Protein AF-A0A392NTA1-F1 (afdb_monomer_lite)

InterPro domains:
  IPR011989 Armadillo-like helical [G3DSA:1.25.10.10] (6-158)
  IPR016024 Armadillo-type fold [SSF48371] (11-147)
  IPR018247 EF-Hand 1, calcium-binding site [PS00018] (127-139)

Structure (mmCIF, N/CA/C/O backbone):
data_AF-A0A392NTA1-F1
#
_entry.id   AF-A0A392NTA1-F1
#
loop_
_atom_site.group_PDB
_atom_site.id
_atom_site.type_symbol
_atom_site.label_atom_id
_atom_site.label_alt_id
_atom_site.label_comp_id
_atom_site.label_asym_id
_atom_site.label_entity_id
_atom_site.label_seq_id
_atom_site.pdbx_PDB_ins_code
_atom_site.Cartn_x
_atom_site.Cartn_y
_atom_site.Cartn_z
_atom_site.occupancy
_atom_site.B_iso_or_equiv
_atom_site.auth_seq_id
_atom_site.auth_comp_id
_atom_site.auth_asym_id
_atom_site.auth_atom_id
_atom_site.pdbx_PDB_model_num
ATOM 1 N N . LEU A 1 1 ? -2.705 22.303 5.520 1.00 42.69 1 LEU A N 1
ATOM 2 C CA . LEU A 1 1 ? -2.825 21.185 4.560 1.00 42.69 1 LEU A CA 1
ATOM 3 C C . LEU A 1 1 ? -1.511 20.424 4.577 1.00 42.69 1 LEU A C 1
ATOM 5 O O . LEU A 1 1 ? -0.502 21.000 4.193 1.00 42.69 1 LEU A O 1
ATOM 9 N N . PHE A 1 2 ? -1.506 19.201 5.103 1.00 49.09 2 PHE A N 1
ATOM 10 C CA . PHE A 1 2 ? -0.318 18.347 5.112 1.00 49.09 2 PHE A CA 1
ATOM 11 C C . PHE A 1 2 ? 0.070 18.011 3.671 1.00 49.09 2 PHE A C 1
ATOM 13 O O . PHE A 1 2 ? -0.761 17.527 2.905 1.00 49.09 2 PHE A O 1
ATOM 20 N N . LYS A 1 3 ? 1.314 18.303 3.293 1.00 54.06 3 LYS A N 1
ATOM 21 C CA . LYS A 1 3 ? 1.890 17.852 2.030 1.00 54.06 3 LYS A CA 1
ATOM 22 C C . LYS A 1 3 ? 2.615 16.547 2.342 1.00 54.06 3 LYS A C 1
ATOM 24 O O . LYS A 1 3 ? 3.744 16.570 2.803 1.00 54.06 3 LYS A O 1
ATOM 29 N N . LEU A 1 4 ? 1.884 15.443 2.246 1.00 68.31 4 LEU A N 1
ATOM 30 C CA . LEU A 1 4 ? 2.478 14.111 2.271 1.00 68.31 4 LEU A CA 1
ATOM 31 C C . LEU A 1 4 ? 3.081 13.867 0.885 1.00 68.31 4 LEU A C 1
ATOM 33 O O . LEU A 1 4 ? 2.397 14.087 -0.118 1.00 68.31 4 LEU A O 1
ATOM 37 N N . ASP A 1 5 ? 4.336 13.437 0.836 1.00 80.19 5 ASP A N 1
ATOM 38 C CA . ASP A 1 5 ? 5.031 13.068 -0.388 1.00 80.19 5 ASP A CA 1
ATOM 39 C C . ASP A 1 5 ? 5.260 11.536 -0.404 1.00 80.19 5 ASP A C 1
ATOM 41 O O . ASP A 1 5 ? 4.750 10.781 0.432 1.00 80.19 5 ASP A O 1
ATOM 45 N N . LEU A 1 6 ? 5.974 11.032 -1.417 1.00 83.69 6 LEU A N 1
ATOM 46 C CA . LEU A 1 6 ? 6.177 9.590 -1.617 1.00 83.69 6 LEU A CA 1
ATOM 47 C C . LEU A 1 6 ? 6.838 8.910 -0.401 1.00 83.69 6 LEU A C 1
ATOM 49 O O . LEU A 1 6 ? 6.512 7.768 -0.087 1.00 83.69 6 LEU A O 1
ATOM 53 N N . ASN A 1 7 ? 7.742 9.604 0.294 1.00 86.75 7 ASN A N 1
ATOM 54 C CA . ASN A 1 7 ? 8.505 9.042 1.410 1.00 86.75 7 ASN A CA 1
ATOM 55 C C . ASN A 1 7 ? 7.626 8.771 2.635 1.00 86.75 7 ASN A C 1
ATOM 57 O O . ASN A 1 7 ? 7.706 7.698 3.231 1.00 86.75 7 ASN A O 1
ATOM 61 N N . GLU A 1 8 ? 6.751 9.708 2.995 1.00 89.12 8 GLU A N 1
ATOM 62 C CA . GLU A 1 8 ? 5.823 9.539 4.112 1.00 89.12 8 GLU A CA 1
ATOM 63 C C . GLU A 1 8 ? 4.834 8.408 3.828 1.00 89.12 8 GLU A C 1
ATOM 65 O O . GLU A 1 8 ? 4.458 7.649 4.721 1.00 89.12 8 GLU A O 1
ATOM 70 N N . LEU A 1 9 ? 4.454 8.244 2.563 1.00 90.12 9 LEU A N 1
ATOM 71 C CA . LEU A 1 9 ? 3.586 7.160 2.140 1.00 90.12 9 LEU A CA 1
ATOM 72 C C . LEU A 1 9 ? 4.267 5.782 2.219 1.00 90.12 9 LEU A C 1
ATOM 74 O O . LEU A 1 9 ? 3.633 4.797 2.610 1.00 90.12 9 LEU A O 1
ATOM 78 N N . LEU A 1 10 ? 5.565 5.704 1.917 1.00 91.56 10 LEU A N 1
ATOM 79 C CA . LEU A 1 10 ? 6.361 4.495 2.148 1.00 91.56 10 LEU A CA 1
ATOM 80 C C . LEU A 1 10 ? 6.486 4.187 3.644 1.00 91.56 10 LEU A C 1
ATOM 82 O O . LEU A 1 10 ? 6.371 3.029 4.036 1.00 91.56 10 LEU A O 1
ATOM 86 N N . PHE A 1 11 ? 6.634 5.204 4.494 1.00 93.69 11 PHE A N 1
ATOM 87 C CA . PHE A 1 11 ? 6.631 5.015 5.945 1.00 93.69 11 PHE A CA 1
ATOM 88 C C . PHE A 1 11 ? 5.293 4.457 6.452 1.00 93.69 11 PHE A C 1
ATOM 90 O O . PHE A 1 11 ? 5.267 3.512 7.240 1.00 93.69 11 PHE A O 1
ATOM 97 N N . ILE A 1 12 ? 4.169 4.973 5.945 1.00 93.19 12 ILE A N 1
ATOM 98 C CA . ILE A 1 12 ? 2.839 4.424 6.244 1.00 93.19 12 ILE A CA 1
ATOM 99 C C . ILE A 1 12 ? 2.726 2.979 5.743 1.00 93.19 12 ILE A C 1
ATOM 101 O O . ILE A 1 12 ? 2.182 2.133 6.448 1.00 93.19 12 ILE A O 1
ATOM 105 N N . SER A 1 13 ? 3.278 2.674 4.567 1.00 94.25 13 SER A N 1
ATOM 106 C CA . SER A 1 13 ? 3.306 1.310 4.024 1.00 94.25 13 SER A CA 1
ATOM 107 C C . SER A 1 13 ? 4.078 0.351 4.934 1.00 94.25 13 SER A C 1
ATOM 109 O O . SER A 1 13 ? 3.605 -0.754 5.186 1.00 94.25 13 SER A O 1
ATOM 111 N N . TYR A 1 14 ? 5.212 0.779 5.498 1.00 95.00 14 TYR A N 1
ATOM 112 C CA . TYR A 1 14 ? 5.929 0.007 6.515 1.00 95.00 14 TYR A CA 1
ATOM 113 C C . TYR A 1 14 ? 5.110 -0.192 7.783 1.00 95.00 14 TYR A C 1
ATOM 115 O O . TYR A 1 14 ? 5.015 -1.311 8.279 1.00 95.00 14 TYR A O 1
ATOM 123 N N . ALA A 1 15 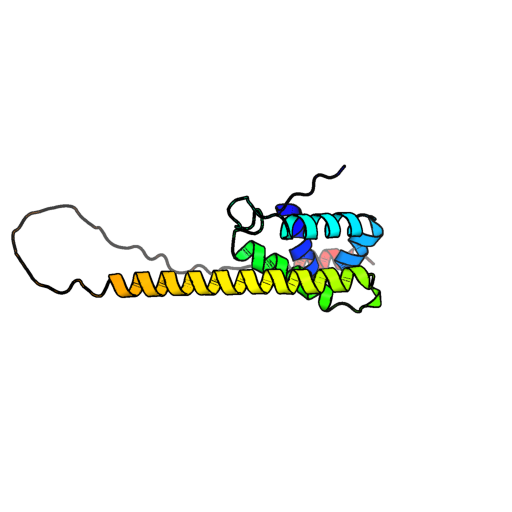? 4.495 0.868 8.305 1.00 95.69 15 ALA A N 1
ATOM 124 C CA . ALA A 1 15 ? 3.661 0.764 9.496 1.00 95.69 15 ALA A CA 1
ATOM 125 C C . ALA A 1 15 ? 2.507 -0.235 9.281 1.00 95.69 15 ALA A C 1
ATOM 127 O O . ALA A 1 15 ? 2.265 -1.091 10.130 1.00 95.69 15 ALA A O 1
ATOM 128 N N . LEU A 1 16 ? 1.869 -0.190 8.105 1.00 94.81 16 LEU A N 1
ATOM 129 C CA . LEU A 1 16 ? 0.855 -1.158 7.692 1.00 94.81 16 LEU A CA 1
ATOM 130 C C . LEU A 1 16 ? 1.415 -2.576 7.564 1.00 94.81 16 LEU A C 1
ATOM 132 O O . LEU A 1 16 ? 0.750 -3.527 7.966 1.00 94.81 16 LEU A O 1
ATOM 136 N N . TYR A 1 17 ? 2.628 -2.724 7.032 1.00 95.38 17 TYR A N 1
ATOM 137 C CA . TYR A 1 17 ? 3.280 -4.023 6.927 1.00 95.38 17 TYR A CA 1
ATOM 138 C C . TYR A 1 17 ? 3.492 -4.668 8.303 1.00 95.38 17 TYR A C 1
ATOM 140 O O . TYR A 1 17 ? 3.168 -5.841 8.474 1.00 95.38 17 TYR A O 1
ATOM 148 N N . TYR A 1 18 ? 3.953 -3.898 9.293 1.00 95.06 18 TYR A N 1
ATOM 149 C CA . TYR A 1 18 ? 4.168 -4.397 10.653 1.00 95.06 18 TYR A CA 1
ATOM 150 C C . TYR A 1 18 ? 2.865 -4.634 11.422 1.00 95.06 18 TYR A C 1
ATOM 152 O O . TYR A 1 18 ? 2.731 -5.647 12.107 1.00 95.06 18 TYR A O 1
ATOM 160 N N . ASN A 1 19 ? 1.908 -3.704 11.355 1.00 94.75 19 ASN A N 1
ATOM 161 C CA . ASN A 1 19 ? 0.622 -3.851 12.033 1.00 94.75 19 ASN A CA 1
ATOM 162 C C . ASN A 1 19 ? -0.484 -3.026 11.362 1.00 94.75 19 ASN A C 1
ATOM 164 O O . ASN A 1 19 ? -0.848 -1.935 11.812 1.00 94.75 19 ASN A O 1
ATOM 168 N N . ALA A 1 20 ? -1.076 -3.590 10.310 1.00 94.06 20 ALA A N 1
ATOM 169 C CA . ALA A 1 20 ? -2.125 -2.931 9.541 1.00 94.06 20 ALA A CA 1
ATOM 170 C C . ALA A 1 20 ? -3.326 -2.496 10.391 1.00 94.06 20 ALA A C 1
ATOM 172 O O . ALA A 1 20 ? -3.835 -1.393 10.195 1.00 94.06 20 ALA A O 1
ATOM 173 N N . ALA A 1 21 ? -3.761 -3.314 11.355 1.00 92.69 21 ALA A N 1
ATOM 174 C CA . ALA A 1 21 ? -4.933 -3.017 12.176 1.00 92.69 21 ALA A CA 1
ATOM 175 C C . ALA A 1 21 ? -4.708 -1.788 13.071 1.00 92.69 21 ALA A C 1
ATOM 177 O O . ALA A 1 21 ? -5.538 -0.875 13.100 1.00 92.69 21 ALA A O 1
ATOM 178 N N . LEU A 1 22 ? -3.571 -1.740 13.776 1.00 93.81 22 LEU A N 1
ATOM 179 C CA . LEU A 1 22 ? -3.224 -0.613 14.639 1.00 93.81 22 LEU A CA 1
ATOM 180 C C . LEU A 1 22 ? -3.020 0.662 13.820 1.00 93.81 22 LEU A C 1
ATOM 182 O O . LEU A 1 22 ? -3.589 1.703 14.152 1.00 93.81 22 LEU A O 1
ATOM 186 N N . THR A 1 23 ? -2.245 0.582 12.737 1.00 95.00 23 THR A N 1
ATOM 187 C CA . THR A 1 23 ? -1.973 1.734 11.874 1.00 95.00 23 THR A CA 1
ATOM 188 C C . THR A 1 23 ? -3.263 2.283 11.281 1.00 95.00 23 THR A C 1
ATOM 190 O O . THR A 1 23 ? -3.526 3.476 11.417 1.00 95.00 23 THR A O 1
ATOM 193 N N . LEU A 1 24 ? -4.115 1.431 10.706 1.00 92.56 24 LEU A N 1
ATOM 194 C CA . LEU A 1 24 ? -5.399 1.856 10.153 1.00 92.56 24 LEU A CA 1
ATOM 195 C C . LEU A 1 24 ? -6.294 2.498 11.223 1.00 92.56 24 LEU A C 1
ATOM 197 O O . LEU A 1 24 ? -6.873 3.553 10.969 1.00 92.56 24 LEU A O 1
ATOM 201 N N . SER A 1 25 ? -6.348 1.930 12.434 1.00 92.75 25 SER A N 1
ATOM 202 C CA . SER A 1 25 ? -7.109 2.511 13.547 1.00 92.75 25 SER A CA 1
ATOM 203 C C . SER A 1 25 ? -6.616 3.913 13.918 1.00 92.75 25 SER A C 1
ATOM 205 O O . SER A 1 25 ? -7.424 4.814 14.148 1.00 92.75 25 SER A O 1
ATOM 207 N N . ILE A 1 26 ? -5.298 4.129 13.947 1.00 93.81 26 ILE A N 1
ATOM 208 C CA . ILE A 1 26 ? -4.709 5.446 14.222 1.00 93.81 26 ILE A CA 1
ATOM 209 C C . ILE A 1 26 ? -5.062 6.431 13.101 1.00 93.81 26 ILE A C 1
ATOM 211 O O . ILE A 1 26 ? -5.526 7.533 13.389 1.00 93.81 26 ILE A O 1
ATOM 215 N N . LEU A 1 27 ? -4.918 6.035 11.833 1.00 92.00 27 LEU A N 1
ATOM 216 C CA . LEU A 1 27 ? -5.258 6.887 10.687 1.00 92.00 27 LEU A CA 1
ATOM 217 C C . LEU A 1 27 ? -6.743 7.285 10.674 1.00 92.00 27 LEU A C 1
ATOM 219 O O . LEU A 1 27 ? -7.075 8.427 10.348 1.00 92.00 27 LEU A O 1
ATOM 223 N N . GLN A 1 28 ? -7.633 6.363 11.052 1.00 91.00 28 GLN A N 1
ATOM 224 C CA . GLN A 1 28 ? -9.070 6.615 11.186 1.00 91.00 28 GLN A CA 1
ATOM 225 C C . GLN A 1 28 ? -9.374 7.574 12.343 1.00 91.00 28 GLN A C 1
ATOM 227 O O . GLN A 1 28 ? -10.124 8.528 12.153 1.00 91.00 28 GLN A O 1
ATOM 232 N N . LYS A 1 29 ? -8.757 7.380 13.519 1.00 93.38 29 LYS A N 1
ATOM 233 C CA . LYS A 1 29 ? -8.914 8.280 14.680 1.00 93.38 29 LYS A CA 1
ATOM 234 C C . LYS A 1 29 ? -8.431 9.700 14.396 1.00 93.38 29 LYS A C 1
ATOM 236 O O . LYS A 1 29 ? -9.016 10.653 14.897 1.00 93.38 29 LYS A O 1
ATOM 241 N N . LEU A 1 30 ? -7.377 9.834 13.596 1.00 92.81 30 LEU A N 1
ATOM 242 C CA . LEU A 1 30 ? -6.850 11.124 13.153 1.00 92.81 30 LEU A CA 1
ATOM 243 C C . LEU A 1 30 ? -7.681 11.759 12.026 1.00 92.81 30 LEU A C 1
ATOM 245 O O . LEU A 1 30 ? -7.453 12.917 11.693 1.00 92.81 30 LEU A O 1
ATOM 249 N N . GLY A 1 31 ? -8.627 11.022 11.433 1.00 90.31 31 GLY A N 1
ATOM 250 C CA . GLY A 1 31 ? -9.475 11.516 10.349 1.00 90.31 31 GLY A CA 1
ATOM 251 C C . GLY A 1 31 ? -8.732 11.774 9.036 1.00 90.31 31 GLY A C 1
ATOM 252 O O . GLY A 1 31 ? -9.228 12.542 8.226 1.00 90.31 31 GLY A O 1
ATOM 253 N N . VAL A 1 32 ? -7.558 11.161 8.832 1.00 91.00 32 VAL A N 1
ATOM 254 C CA . VAL A 1 32 ? -6.699 11.365 7.642 1.00 91.00 32 VAL A CA 1
ATOM 255 C C . VAL A 1 32 ? -6.613 10.135 6.733 1.00 91.00 32 VAL A C 1
ATOM 257 O O . VAL A 1 32 ? -5.922 10.152 5.714 1.00 91.00 32 VAL A O 1
ATOM 260 N N . ALA A 1 33 ? -7.271 9.033 7.105 1.00 89.50 33 ALA A N 1
ATOM 261 C CA . ALA A 1 33 ? -7.198 7.776 6.362 1.00 89.50 33 ALA A CA 1
ATOM 262 C C . ALA A 1 33 ? -7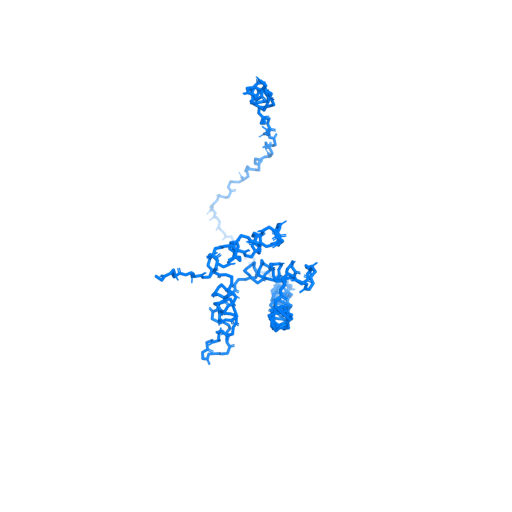.652 7.936 4.900 1.00 89.50 33 ALA A C 1
ATOM 264 O O . ALA A 1 33 ? -6.993 7.432 3.992 1.00 89.50 33 ALA A O 1
ATOM 265 N N . SER A 1 34 ? -8.753 8.656 4.665 1.00 88.19 34 SER A N 1
ATOM 266 C CA . SER A 1 34 ? -9.301 8.853 3.318 1.00 88.19 34 SER A CA 1
ATOM 267 C C . SER A 1 34 ? -8.332 9.630 2.430 1.00 88.19 34 SER A C 1
ATOM 269 O O . SER A 1 34 ? -8.081 9.237 1.294 1.00 88.19 34 SER A O 1
ATOM 271 N N . GLU A 1 35 ? -7.753 10.704 2.954 1.00 89.69 35 GLU A N 1
ATOM 272 C CA . GLU A 1 35 ? -6.808 11.582 2.273 1.00 89.69 35 GLU A CA 1
ATOM 273 C C . GLU A 1 35 ? -5.531 10.827 1.912 1.00 89.69 35 GLU A C 1
ATOM 275 O O . GLU A 1 35 ? -5.048 10.941 0.786 1.00 89.69 35 GLU A O 1
ATOM 280 N N . ILE A 1 36 ? -5.024 10.009 2.839 1.00 89.88 36 ILE A N 1
ATOM 281 C CA . ILE A 1 36 ? -3.856 9.156 2.610 1.00 89.88 36 ILE A CA 1
ATOM 282 C C . ILE A 1 36 ? -4.141 8.157 1.496 1.00 89.88 36 ILE A C 1
ATOM 284 O O . ILE A 1 36 ? -3.342 8.055 0.571 1.00 89.88 36 ILE A O 1
ATOM 288 N N . PHE A 1 37 ? -5.274 7.452 1.530 1.00 89.44 37 PHE A N 1
ATOM 289 C CA . PHE A 1 37 ? -5.610 6.496 0.474 1.00 89.44 37 PHE A CA 1
ATOM 290 C C . PHE A 1 37 ? -5.823 7.176 -0.879 1.00 89.44 37 PHE A C 1
ATOM 292 O O . PHE A 1 37 ? -5.328 6.689 -1.893 1.00 89.44 37 PHE A O 1
ATOM 299 N N . HIS A 1 38 ? -6.496 8.327 -0.915 1.00 89.44 38 HIS A N 1
ATOM 300 C CA . HIS A 1 38 ? -6.650 9.102 -2.146 1.00 89.44 38 HIS A CA 1
ATOM 301 C C . HIS A 1 38 ? -5.299 9.525 -2.721 1.00 89.44 38 HIS A C 1
ATOM 303 O O . HIS A 1 38 ? -5.064 9.336 -3.914 1.00 89.44 38 HIS A O 1
ATOM 309 N N . LEU A 1 39 ? -4.398 10.045 -1.884 1.00 89.31 39 LEU A N 1
ATOM 310 C CA . LEU A 1 39 ? -3.045 10.393 -2.301 1.00 89.31 39 LEU A CA 1
ATOM 311 C C . LEU A 1 39 ? -2.273 9.159 -2.777 1.00 89.31 39 LEU A C 1
ATOM 313 O O . LEU A 1 39 ? -1.616 9.219 -3.812 1.00 89.31 39 LEU A O 1
ATOM 317 N N . TRP A 1 40 ? -2.386 8.035 -2.069 1.00 90.06 40 TRP A N 1
ATOM 318 C CA . TRP A 1 40 ? -1.746 6.776 -2.441 1.00 90.06 40 TRP A CA 1
ATOM 319 C C . TRP A 1 40 ? -2.135 6.356 -3.853 1.00 90.06 40 TRP A C 1
ATOM 321 O O . TRP A 1 40 ? -1.274 6.164 -4.715 1.00 90.06 40 TRP A O 1
ATOM 331 N N . PHE A 1 41 ? -3.437 6.274 -4.119 1.00 88.94 41 PHE A N 1
ATOM 332 C CA . PHE A 1 41 ? -3.939 5.879 -5.429 1.00 88.94 41 PHE A CA 1
ATOM 333 C C . PHE A 1 41 ? -3.581 6.900 -6.505 1.00 88.94 41 PHE A C 1
ATOM 335 O O . PHE A 1 41 ? -3.208 6.514 -7.610 1.00 88.94 41 PHE A O 1
ATOM 342 N N . PHE A 1 42 ? -3.615 8.192 -6.175 1.00 88.88 42 PHE A N 1
ATOM 343 C CA . PHE A 1 42 ? -3.180 9.243 -7.084 1.00 88.88 42 PHE A CA 1
ATOM 344 C C . PHE A 1 42 ? -1.708 9.073 -7.481 1.00 88.88 42 PHE A C 1
ATOM 346 O O . PHE A 1 42 ? -1.392 9.091 -8.669 1.00 88.88 42 PHE A O 1
ATOM 353 N N . LEU A 1 43 ? -0.807 8.836 -6.523 1.00 87.44 43 LEU A N 1
ATOM 354 C CA . LEU A 1 43 ? 0.619 8.635 -6.796 1.00 87.44 43 LEU A CA 1
ATOM 355 C C . LEU A 1 43 ? 0.891 7.355 -7.595 1.00 87.44 43 LEU A C 1
ATOM 357 O O . LEU A 1 43 ? 1.781 7.367 -8.447 1.00 87.44 43 LEU A O 1
ATOM 361 N N . LEU A 1 44 ? 0.126 6.283 -7.358 1.00 86.00 44 LEU A N 1
ATOM 362 C CA . LEU A 1 44 ? 0.217 5.025 -8.111 1.00 86.00 44 LEU A CA 1
ATOM 363 C C . LEU A 1 44 ? -0.231 5.174 -9.572 1.00 86.00 44 LEU A C 1
ATOM 365 O O . LEU A 1 44 ? 0.349 4.546 -10.455 1.00 86.00 44 LEU A O 1
ATOM 369 N N . GLN A 1 45 ? -1.243 6.006 -9.831 1.00 85.81 45 GLN A N 1
ATOM 370 C CA . GLN A 1 45 ? -1.772 6.253 -11.177 1.00 85.81 45 GLN A CA 1
ATOM 371 C C . GLN A 1 45 ? -0.969 7.286 -11.972 1.00 85.81 45 GLN A C 1
ATOM 373 O O . GLN A 1 45 ? -1.131 7.386 -13.189 1.00 85.81 45 GLN A O 1
ATOM 378 N N . GLN A 1 46 ? -0.104 8.065 -11.320 1.00 85.81 46 GLN A N 1
ATOM 379 C CA . GLN A 1 46 ? 0.720 9.042 -12.019 1.00 85.81 46 GLN A CA 1
ATOM 380 C C . GLN A 1 46 ? 1.732 8.361 -12.944 1.00 85.81 46 GLN A C 1
ATOM 382 O O . GLN A 1 46 ? 2.725 7.762 -12.518 1.00 85.81 46 GLN A O 1
ATOM 387 N N . VAL A 1 47 ? 1.514 8.553 -14.239 1.00 82.75 47 VAL A N 1
ATOM 388 C CA . VAL A 1 47 ? 2.424 8.167 -15.314 1.00 82.75 47 VAL A CA 1
ATOM 389 C C . VAL A 1 47 ? 2.973 9.413 -16.000 1.00 82.75 47 VAL A C 1
ATOM 391 O O . VAL A 1 47 ? 2.297 10.433 -16.139 1.00 82.75 47 VAL A O 1
ATOM 394 N N . LYS A 1 48 ? 4.237 9.351 -16.414 1.00 81.50 48 LYS A N 1
ATOM 395 C CA . LYS A 1 48 ? 4.865 10.387 -17.234 1.00 81.50 48 LYS A CA 1
ATOM 396 C C . LYS A 1 48 ? 4.329 10.312 -18.662 1.00 81.50 48 LYS A C 1
ATOM 398 O O . LYS A 1 48 ? 3.804 9.290 -19.093 1.00 81.50 48 LYS A O 1
ATOM 403 N N . LYS A 1 49 ? 4.574 11.366 -19.446 1.00 80.06 49 LYS A N 1
ATOM 404 C CA . LYS A 1 49 ? 4.284 11.385 -20.894 1.00 80.06 49 LYS A CA 1
ATOM 405 C C . LYS A 1 49 ? 4.963 10.243 -21.666 1.00 80.06 49 LYS A C 1
ATOM 407 O O . LYS A 1 49 ? 4.475 9.863 -22.718 1.00 80.06 49 LYS A O 1
ATOM 412 N N . SER A 1 50 ? 6.060 9.694 -21.136 1.00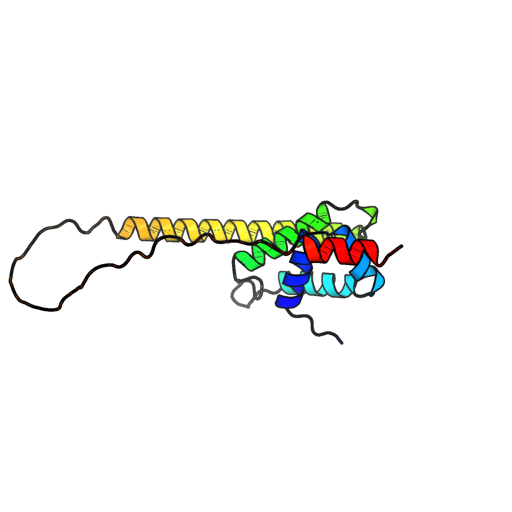 76.00 50 SER A N 1
ATOM 413 C CA . SER A 1 50 ? 6.763 8.530 -21.686 1.00 76.00 50 SER A CA 1
ATOM 414 C C . SER A 1 50 ? 6.075 7.188 -21.399 1.00 76.00 50 SER A C 1
ATOM 416 O O . SER A 1 50 ? 6.624 6.151 -21.741 1.00 76.00 50 SER A O 1
ATOM 418 N N . GLY A 1 51 ? 4.934 7.175 -20.702 1.00 72.88 51 GLY A N 1
ATOM 419 C CA . GLY A 1 51 ? 4.258 5.953 -20.252 1.00 72.88 51 GLY A CA 1
ATOM 420 C C . GLY A 1 51 ? 4.871 5.321 -18.997 1.00 72.88 51 GLY A C 1
ATOM 421 O O . GLY A 1 51 ? 4.220 4.516 -18.336 1.00 72.88 51 GLY A O 1
ATOM 422 N N . LEU A 1 52 ? 6.085 5.724 -18.605 1.00 73.25 52 LEU A N 1
ATOM 423 C CA . LEU A 1 52 ? 6.739 5.228 -17.395 1.00 73.25 52 LEU A CA 1
ATOM 424 C C . LEU A 1 52 ? 6.108 5.835 -16.134 1.00 73.25 52 LEU A C 1
ATOM 426 O O . LEU A 1 52 ? 5.757 7.018 -16.113 1.00 73.25 52 LEU A O 1
ATOM 430 N N . ARG A 1 53 ? 6.016 5.056 -15.053 1.00 78.75 53 ARG A N 1
ATOM 431 C CA . ARG A 1 53 ? 5.496 5.540 -13.764 1.00 78.75 53 ARG A CA 1
ATOM 432 C C . ARG A 1 53 ? 6.300 6.741 -13.255 1.00 78.75 53 ARG A C 1
ATOM 434 O O . ARG A 1 53 ? 7.531 6.779 -13.331 1.00 78.75 53 ARG A O 1
ATOM 441 N N . ALA A 1 54 ? 5.593 7.757 -12.761 1.00 81.31 54 ALA A N 1
ATOM 442 C CA . ALA A 1 54 ? 6.219 8.958 -12.215 1.00 81.31 54 ALA A CA 1
ATOM 443 C C . ALA A 1 54 ? 6.820 8.700 -10.825 1.00 81.31 54 ALA A C 1
ATOM 445 O O . ALA A 1 54 ? 7.905 9.209 -10.531 1.00 81.31 54 ALA A O 1
ATOM 446 N N . ASN A 1 55 ? 6.140 7.865 -10.034 1.00 82.69 55 ASN A N 1
ATOM 447 C CA . ASN A 1 55 ? 6.490 7.456 -8.674 1.00 82.69 55 ASN A CA 1
ATOM 448 C C . ASN A 1 55 ? 6.795 5.949 -8.618 1.00 82.69 55 ASN A C 1
ATOM 450 O O . ASN A 1 55 ? 6.495 5.230 -9.573 1.00 82.69 55 ASN A O 1
ATOM 454 N N . PHE A 1 56 ? 7.358 5.473 -7.501 1.00 83.56 56 PHE A N 1
ATOM 455 C CA . PHE A 1 56 ? 7.740 4.065 -7.292 1.00 83.56 56 PHE A CA 1
ATOM 456 C C . PHE A 1 56 ? 8.692 3.557 -8.383 1.00 83.56 56 PHE A C 1
ATOM 458 O O . PHE A 1 56 ? 8.385 2.617 -9.117 1.00 83.56 56 PHE A O 1
ATOM 465 N N . LYS A 1 57 ? 9.829 4.239 -8.550 1.00 82.56 57 LYS A N 1
ATOM 466 C CA . LYS A 1 57 ? 10.805 3.909 -9.604 1.00 82.56 57 LYS A CA 1
ATOM 467 C C . LYS A 1 57 ? 11.719 2.775 -9.169 1.00 82.56 57 LYS A C 1
ATOM 469 O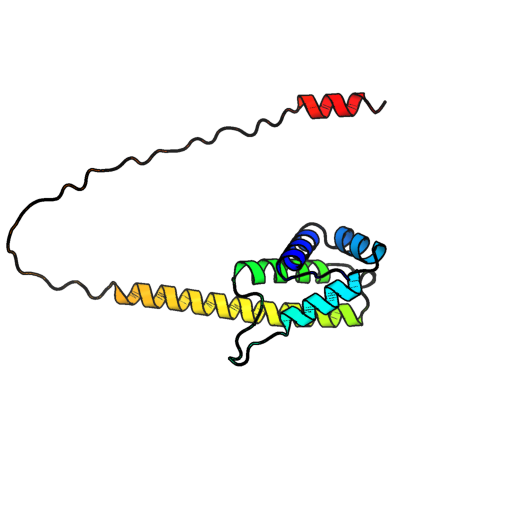 O . LYS A 1 57 ? 12.075 1.929 -9.983 1.00 82.56 57 LYS A O 1
ATOM 474 N N . ARG A 1 58 ? 12.102 2.775 -7.892 1.00 85.50 58 ARG A N 1
ATOM 475 C CA . ARG A 1 58 ? 13.005 1.768 -7.339 1.00 85.50 58 ARG A CA 1
ATOM 476 C C . ARG A 1 58 ? 12.224 0.502 -7.023 1.00 85.50 58 ARG A C 1
ATOM 478 O O . ARG A 1 58 ? 11.080 0.567 -6.572 1.00 85.50 58 ARG A O 1
ATOM 485 N N . GLU A 1 59 ? 12.873 -0.640 -7.199 1.00 86.19 59 GLU A N 1
ATOM 486 C CA . GLU A 1 59 ? 12.291 -1.944 -6.887 1.00 86.19 59 GLU A CA 1
ATOM 487 C C . GLU A 1 59 ? 11.813 -2.014 -5.427 1.00 86.19 59 GLU A C 1
ATOM 489 O O . GLU A 1 59 ? 10.682 -2.406 -5.142 1.00 86.19 59 GLU A O 1
ATOM 494 N N . HIS A 1 60 ? 12.647 -1.542 -4.501 1.00 87.94 60 HIS A N 1
ATOM 495 C CA . HIS A 1 60 ? 12.341 -1.518 -3.075 1.00 87.94 60 HIS A CA 1
ATOM 496 C C . HIS A 1 60 ? 11.075 -0.704 -2.739 1.00 87.94 60 HIS A C 1
ATOM 498 O O . HIS A 1 60 ? 10.249 -1.148 -1.946 1.00 87.94 60 HIS A O 1
ATOM 504 N N . GLU A 1 61 ? 10.864 0.451 -3.380 1.00 89.38 61 GLU A N 1
ATOM 505 C CA . GLU A 1 61 ? 9.657 1.269 -3.173 1.00 89.38 61 GLU A CA 1
ATOM 506 C C . GLU A 1 61 ? 8.393 0.500 -3.581 1.00 89.38 61 GLU A C 1
ATOM 508 O O . GLU A 1 61 ? 7.375 0.556 -2.889 1.00 89.38 61 GLU A O 1
ATOM 513 N N . LYS A 1 62 ? 8.468 -0.260 -4.684 1.00 88.88 62 LYS A N 1
ATOM 514 C CA . LYS A 1 62 ? 7.371 -1.123 -5.138 1.00 88.88 62 LYS A CA 1
ATOM 515 C C . LYS A 1 62 ? 7.130 -2.266 -4.155 1.00 88.88 62 LYS A C 1
ATOM 517 O O . LYS A 1 62 ? 5.981 -2.490 -3.790 1.00 88.88 62 LYS A O 1
ATOM 522 N N . LYS A 1 63 ? 8.189 -2.936 -3.679 1.00 91.44 63 LYS A N 1
ATOM 523 C CA . LYS A 1 63 ? 8.103 -4.013 -2.674 1.00 91.44 63 LYS A CA 1
ATOM 524 C C . LYS A 1 63 ? 7.388 -3.544 -1.408 1.00 91.44 63 LYS A C 1
ATOM 526 O O . LYS A 1 63 ? 6.392 -4.140 -1.009 1.00 91.44 63 LYS A O 1
ATOM 531 N N . VAL A 1 64 ? 7.856 -2.449 -0.812 1.00 93.06 64 VAL A N 1
ATOM 532 C CA . VAL A 1 64 ? 7.298 -1.897 0.434 1.00 93.06 64 VAL A CA 1
ATOM 533 C C . VAL A 1 64 ? 5.834 -1.505 0.256 1.00 93.06 64 VAL A C 1
ATOM 535 O O . VAL A 1 64 ? 4.992 -1.820 1.095 1.00 93.06 64 VAL A O 1
ATOM 538 N N . CYS A 1 65 ? 5.508 -0.864 -0.865 1.00 92.38 65 CYS A N 1
ATOM 539 C CA . CYS A 1 65 ? 4.142 -0.468 -1.168 1.00 92.38 65 CYS A CA 1
ATOM 540 C C . CYS A 1 65 ? 3.219 -1.682 -1.403 1.00 92.38 65 CYS A C 1
ATOM 542 O O . CYS A 1 65 ? 2.090 -1.681 -0.914 1.00 92.38 65 CYS A O 1
ATOM 544 N N . CYS A 1 66 ? 3.685 -2.731 -2.095 1.00 92.56 66 CYS A N 1
ATOM 545 C CA . CYS A 1 66 ? 2.951 -3.994 -2.229 1.00 92.56 66 CYS A CA 1
ATOM 546 C C . CYS A 1 66 ? 2.656 -4.602 -0.859 1.00 92.56 66 CYS A C 1
ATOM 548 O O . CYS A 1 66 ? 1.511 -4.942 -0.583 1.00 92.56 66 CYS A O 1
ATOM 550 N N . LEU A 1 67 ? 3.668 -4.706 0.003 1.00 93.69 67 LEU A N 1
ATOM 551 C CA . LEU A 1 67 ? 3.523 -5.271 1.343 1.00 93.69 67 LEU A CA 1
ATOM 552 C C . LEU A 1 67 ? 2.495 -4.499 2.176 1.00 93.69 67 LEU A C 1
ATOM 554 O O . LEU A 1 67 ? 1.602 -5.112 2.751 1.00 93.69 67 LEU A O 1
ATOM 558 N N . GLY A 1 68 ? 2.557 -3.164 2.173 1.00 93.94 68 GLY A N 1
ATOM 559 C CA . GLY A 1 68 ? 1.588 -2.334 2.890 1.00 93.94 68 GLY A CA 1
ATOM 560 C C . GLY A 1 68 ? 0.145 -2.538 2.410 1.00 93.94 68 GLY A C 1
ATOM 561 O O . GLY A 1 68 ? -0.765 -2.659 3.231 1.00 93.94 68 GLY A O 1
ATOM 562 N N . LEU A 1 69 ? -0.075 -2.620 1.092 1.00 92.56 69 LEU A N 1
ATOM 563 C CA . LEU A 1 69 ? -1.408 -2.865 0.527 1.00 92.56 69 LEU A CA 1
ATOM 564 C C . LEU A 1 69 ? -1.895 -4.303 0.771 1.00 92.56 69 LEU A C 1
ATOM 566 O O . LEU A 1 69 ? -3.064 -4.502 1.093 1.00 92.56 69 LEU A O 1
ATOM 570 N N . ILE A 1 70 ? -1.016 -5.305 0.675 1.00 93.81 70 ILE A N 1
ATOM 571 C CA . ILE A 1 70 ? -1.349 -6.708 0.971 1.00 93.81 70 ILE A CA 1
ATOM 572 C C . ILE A 1 70 ? -1.738 -6.865 2.442 1.00 93.81 70 ILE A C 1
ATOM 574 O O . ILE A 1 70 ? -2.730 -7.528 2.742 1.00 93.81 70 ILE A O 1
ATOM 578 N N . SER A 1 71 ? -1.025 -6.210 3.361 1.00 94.12 71 SER A N 1
ATOM 579 C CA . SER A 1 71 ? -1.374 -6.239 4.783 1.00 94.12 71 SER A CA 1
ATOM 580 C C . SER A 1 71 ? -2.756 -5.640 5.061 1.00 94.12 71 SER A C 1
ATOM 582 O O . SER A 1 71 ? -3.442 -6.103 5.967 1.00 94.12 71 SER A O 1
ATOM 584 N N . LEU A 1 72 ? -3.212 -4.667 4.260 1.00 90.94 72 LEU A N 1
ATOM 585 C CA . LEU A 1 72 ? -4.592 -4.169 4.325 1.00 90.94 72 LEU A CA 1
ATOM 586 C C . LEU A 1 72 ? -5.616 -5.188 3.811 1.00 90.94 72 LEU A C 1
ATOM 588 O O . LEU A 1 72 ? -6.708 -5.267 4.364 1.00 90.94 72 LEU A O 1
ATOM 592 N N . LEU A 1 73 ? -5.282 -5.971 2.780 1.00 89.31 73 LEU A N 1
ATOM 593 C CA . LEU A 1 73 ? -6.158 -7.031 2.258 1.00 89.31 73 LEU A CA 1
ATOM 594 C C . LEU A 1 73 ? -6.314 -8.207 3.230 1.00 89.31 73 LEU A C 1
ATOM 596 O O . LEU A 1 73 ? -7.323 -8.904 3.182 1.00 89.31 73 LEU A O 1
ATOM 600 N N . ALA A 1 74 ? -5.330 -8.424 4.104 1.00 88.69 74 ALA A N 1
ATOM 601 C CA . ALA A 1 74 ? -5.384 -9.444 5.148 1.00 88.69 74 ALA A CA 1
ATOM 602 C C . ALA A 1 74 ? -6.278 -9.050 6.341 1.00 88.69 74 ALA A C 1
ATOM 604 O O . ALA A 1 74 ? -6.561 -9.889 7.199 1.00 88.69 74 ALA A O 1
ATOM 605 N N . LEU A 1 75 ? -6.716 -7.788 6.421 1.00 88.31 75 LEU A N 1
ATOM 606 C CA . LEU A 1 75 ? -7.621 -7.334 7.472 1.00 88.31 75 LEU A CA 1
ATOM 607 C C . LEU A 1 75 ? -9.063 -7.803 7.222 1.00 88.31 75 LEU A C 1
ATOM 609 O O . LEU A 1 75 ? -9.486 -7.938 6.072 1.00 88.31 75 LEU A O 1
ATOM 613 N N . PRO A 1 76 ? -9.861 -8.001 8.289 1.00 83.50 76 PRO A N 1
ATOM 614 C CA . PRO A 1 76 ? -11.287 -8.257 8.144 1.00 83.50 76 PRO A CA 1
ATOM 615 C C . PRO A 1 76 ? -11.972 -7.099 7.409 1.00 83.50 76 PRO A C 1
ATOM 617 O O . PRO A 1 76 ? -11.701 -5.924 7.674 1.00 83.50 76 PRO A O 1
ATOM 620 N N . ALA A 1 77 ? -12.890 -7.447 6.503 1.00 76.50 77 ALA A N 1
ATOM 621 C CA . ALA A 1 77 ? -13.564 -6.497 5.618 1.00 76.50 77 ALA A CA 1
ATOM 622 C C . ALA A 1 77 ? -14.339 -5.399 6.369 1.00 76.50 77 ALA A C 1
ATOM 624 O O . ALA A 1 77 ? -14.559 -4.330 5.815 1.00 76.50 77 ALA A O 1
ATOM 625 N N . ASP A 1 78 ? -14.688 -5.620 7.636 1.00 80.25 78 ASP A N 1
ATOM 626 C CA . ASP A 1 78 ? -15.400 -4.649 8.473 1.00 80.25 78 ASP A CA 1
ATOM 627 C C . ASP A 1 78 ? -14.566 -3.396 8.800 1.00 80.25 78 ASP A C 1
ATOM 629 O O . ASP A 1 78 ? -15.117 -2.357 9.162 1.00 80.25 78 ASP A O 1
ATOM 633 N N . LEU A 1 79 ? -13.235 -3.470 8.676 1.00 80.81 79 LEU A N 1
ATOM 634 C CA . LEU A 1 79 ? -12.330 -2.359 8.995 1.00 80.81 79 LEU A CA 1
ATOM 635 C C . LEU A 1 79 ? -12.140 -1.371 7.837 1.00 80.81 79 LEU A C 1
ATOM 637 O O . LEU A 1 79 ? -11.656 -0.257 8.059 1.00 80.81 79 LEU A O 1
ATOM 641 N N . LEU A 1 80 ? -12.510 -1.759 6.613 1.00 76.56 80 LEU A N 1
ATOM 642 C CA . LEU A 1 80 ? -12.365 -0.943 5.412 1.00 76.56 80 LEU A CA 1
ATOM 643 C C . LEU A 1 80 ? -13.723 -0.771 4.721 1.00 76.56 80 LEU A C 1
ATOM 645 O O . LEU A 1 80 ? -14.436 -1.748 4.517 1.00 76.56 80 LEU A O 1
ATOM 649 N N . PRO A 1 81 ? -14.083 0.445 4.273 1.00 75.56 81 PRO A N 1
ATOM 650 C CA . PRO A 1 81 ? -15.248 0.621 3.415 1.00 75.56 81 PRO A CA 1
ATOM 651 C C . PRO A 1 81 ? -15.147 -0.303 2.193 1.00 75.56 81 PRO A C 1
ATOM 653 O O . PRO A 1 81 ? -14.097 -0.352 1.550 1.00 75.56 81 PRO A O 1
ATOM 656 N N . GLY A 1 82 ? -16.226 -1.009 1.837 1.00 70.50 82 GLY A N 1
ATOM 657 C CA . GLY A 1 82 ? -16.202 -1.996 0.744 1.00 70.50 82 GLY A CA 1
ATOM 658 C C . GLY A 1 82 ? -15.700 -1.432 -0.595 1.00 70.50 82 GLY A C 1
ATOM 659 O O . GLY A 1 82 ? -14.963 -2.099 -1.320 1.00 70.50 82 GLY A O 1
ATOM 660 N N . GLU A 1 83 ? -16.004 -0.163 -0.889 1.00 78.19 83 GLU A N 1
ATOM 661 C CA . GLU A 1 83 ? -15.479 0.540 -2.070 1.00 78.19 83 GLU A CA 1
ATOM 662 C C . GLU A 1 83 ? -13.959 0.765 -2.015 1.00 78.19 83 GLU A C 1
ATOM 664 O O . GLU A 1 83 ? -13.287 0.723 -3.048 1.00 78.19 83 GLU A O 1
ATOM 669 N N . ALA A 1 84 ? -13.399 0.991 -0.823 1.00 80.62 84 ALA A N 1
ATOM 670 C CA . ALA A 1 84 ? -11.963 1.164 -0.629 1.00 80.62 84 ALA A CA 1
ATOM 671 C C . ALA A 1 84 ? -11.224 -0.168 -0.795 1.00 80.62 84 ALA A C 1
ATOM 673 O O . ALA A 1 84 ? -10.182 -0.196 -1.447 1.00 80.62 84 ALA A O 1
ATOM 674 N N . LEU A 1 85 ? -11.791 -1.275 -0.300 1.00 83.56 85 LEU A N 1
ATOM 675 C CA . LEU A 1 85 ? -11.198 -2.607 -0.440 1.00 83.56 85 LEU A CA 1
ATOM 676 C C . LEU A 1 85 ? -11.003 -2.991 -1.915 1.00 83.56 85 LEU A C 1
ATOM 678 O O . LEU A 1 85 ? -9.919 -3.423 -2.302 1.00 83.56 85 LEU A O 1
ATOM 682 N N . GLY A 1 86 ? -12.012 -2.758 -2.762 1.00 86.75 86 GLY A N 1
ATOM 683 C CA . GLY A 1 86 ? -11.905 -3.020 -4.202 1.00 86.75 86 GLY A CA 1
ATOM 684 C C . GLY A 1 86 ? -10.810 -2.190 -4.886 1.00 86.75 86 GLY A C 1
ATOM 685 O O . GLY A 1 86 ? -10.090 -2.695 -5.751 1.00 86.75 86 GLY A O 1
ATOM 686 N N . ARG A 1 87 ? -10.633 -0.928 -4.469 1.00 88.75 87 ARG A N 1
ATOM 687 C CA . ARG A 1 87 ? -9.555 -0.059 -4.971 1.00 88.75 87 ARG A CA 1
ATOM 688 C C . ARG A 1 87 ? -8.177 -0.525 -4.504 1.00 88.75 87 ARG A C 1
ATOM 690 O O . ARG A 1 87 ? -7.271 -0.595 -5.330 1.00 88.75 87 ARG A O 1
ATOM 697 N N . VAL A 1 88 ? -8.033 -0.890 -3.226 1.00 89.62 88 VAL A N 1
ATOM 698 C CA . VAL A 1 88 ? -6.795 -1.462 -2.665 1.00 89.62 88 VAL A CA 1
ATOM 699 C C . VAL A 1 88 ? -6.419 -2.736 -3.414 1.00 89.62 88 VAL A C 1
ATOM 701 O O . VAL A 1 88 ? -5.279 -2.872 -3.852 1.00 89.62 88 VAL A O 1
ATOM 704 N N . PHE A 1 89 ? -7.378 -3.637 -3.635 1.00 89.88 89 PHE A N 1
ATOM 705 C CA . PHE A 1 89 ? -7.147 -4.893 -4.342 1.00 89.88 89 PHE A CA 1
ATOM 706 C C . PHE A 1 89 ? -6.611 -4.661 -5.757 1.00 89.88 89 PHE A C 1
ATOM 708 O O . PHE A 1 89 ? -5.565 -5.195 -6.127 1.00 89.88 89 PHE A O 1
ATOM 715 N N . ARG A 1 90 ? -7.277 -3.798 -6.534 1.00 90.19 90 ARG A N 1
ATOM 716 C CA . ARG A 1 90 ? -6.838 -3.481 -7.896 1.00 90.19 90 ARG A CA 1
ATOM 717 C C . ARG A 1 90 ? -5.465 -2.808 -7.926 1.00 90.19 90 ARG A C 1
ATOM 719 O O . ARG A 1 90 ? -4.611 -3.222 -8.700 1.00 90.19 90 ARG A O 1
ATOM 726 N N . ALA A 1 91 ? -5.235 -1.832 -7.049 1.00 89.81 91 ALA A N 1
ATOM 727 C CA . ALA A 1 91 ? -3.946 -1.156 -6.930 1.00 89.81 91 ALA A CA 1
ATOM 728 C C . ALA A 1 91 ? -2.807 -2.128 -6.578 1.00 89.81 91 ALA A C 1
ATOM 730 O O . ALA A 1 91 ? -1.707 -2.013 -7.116 1.00 89.81 91 ALA A O 1
ATOM 731 N N . THR A 1 92 ? -3.084 -3.108 -5.714 1.00 91.12 92 THR A N 1
ATOM 732 C CA . THR A 1 92 ? -2.125 -4.155 -5.338 1.00 91.12 92 THR A CA 1
ATOM 733 C C . THR A 1 92 ? -1.746 -5.004 -6.547 1.00 91.12 92 THR A C 1
ATOM 735 O O . THR A 1 92 ? -0.561 -5.193 -6.808 1.00 91.12 92 THR A O 1
ATOM 738 N N . LEU A 1 93 ? -2.730 -5.470 -7.325 1.00 91.31 93 LEU A N 1
ATOM 739 C CA . LEU A 1 93 ? -2.475 -6.253 -8.538 1.00 91.31 93 LEU A CA 1
ATOM 740 C C . LEU A 1 93 ? -1.681 -5.458 -9.579 1.00 91.31 93 LEU A C 1
ATOM 742 O O . LEU A 1 93 ? -0.679 -5.954 -10.091 1.00 91.31 93 LEU A O 1
ATOM 746 N N . ASP A 1 94 ? -2.080 -4.214 -9.845 1.00 89.31 94 ASP A N 1
ATOM 747 C CA . ASP A 1 94 ? -1.393 -3.347 -10.806 1.00 89.31 94 ASP A CA 1
ATOM 748 C C . ASP A 1 94 ? 0.069 -3.094 -10.392 1.00 89.31 94 ASP A C 1
ATOM 750 O O . ASP A 1 94 ? 0.963 -2.980 -11.236 1.00 89.31 94 ASP A O 1
ATOM 754 N N . LEU A 1 95 ? 0.346 -2.990 -9.089 1.00 88.06 95 LEU A N 1
ATOM 755 C CA . LEU A 1 95 ? 1.702 -2.821 -8.575 1.00 88.06 95 LEU A CA 1
ATOM 756 C C . LEU A 1 95 ? 2.519 -4.116 -8.641 1.00 88.06 95 LEU A C 1
ATOM 758 O O . LEU A 1 95 ? 3.679 -4.060 -9.045 1.00 88.06 95 LEU A O 1
ATOM 762 N N . LEU A 1 96 ? 1.918 -5.265 -8.321 1.00 90.19 96 LEU A N 1
ATOM 763 C CA . LEU A 1 96 ? 2.567 -6.575 -8.411 1.00 90.19 96 LEU A CA 1
ATOM 764 C C . LEU A 1 96 ? 2.965 -6.928 -9.845 1.00 90.19 96 LEU A C 1
ATOM 766 O O . LEU A 1 96 ? 4.071 -7.419 -10.058 1.00 90.19 96 LEU A O 1
ATOM 770 N N . VAL A 1 97 ? 2.111 -6.633 -10.830 1.00 90.12 97 VAL A N 1
ATOM 771 C CA . VAL A 1 97 ? 2.447 -6.822 -12.251 1.00 90.12 97 VAL A CA 1
ATOM 772 C C . VAL A 1 97 ? 3.674 -5.989 -12.622 1.00 90.12 97 VAL A C 1
ATOM 774 O O . VAL A 1 97 ? 4.649 -6.536 -13.120 1.00 90.12 97 VAL A O 1
ATOM 777 N N . ALA A 1 98 ? 3.683 -4.698 -12.281 1.00 86.62 98 ALA A N 1
ATOM 778 C CA . ALA A 1 98 ? 4.813 -3.819 -12.592 1.00 86.62 98 ALA A CA 1
ATOM 779 C C . ALA A 1 98 ? 6.096 -4.133 -11.809 1.00 86.62 98 ALA A C 1
ATOM 781 O O . ALA A 1 98 ? 7.185 -3.751 -12.236 1.00 86.62 98 ALA A O 1
ATOM 782 N N . TYR A 1 99 ? 5.978 -4.761 -10.639 1.00 87.62 99 TYR A N 1
ATOM 783 C CA . TYR A 1 99 ? 7.121 -5.283 -9.899 1.00 87.62 99 TYR A CA 1
ATOM 784 C C . TYR A 1 99 ? 7.689 -6.527 -10.592 1.00 87.62 99 TYR A C 1
ATOM 786 O O . TYR A 1 99 ? 8.882 -6.572 -10.862 1.00 87.62 99 TYR A O 1
ATOM 794 N N . LYS A 1 100 ? 6.832 -7.488 -10.959 1.00 90.44 100 LYS A N 1
ATOM 795 C CA . LYS A 1 100 ? 7.222 -8.695 -11.700 1.00 90.44 100 LYS A CA 1
ATOM 796 C C . LYS A 1 100 ? 7.878 -8.348 -13.040 1.00 90.44 100 LYS A C 1
ATOM 798 O O . LYS A 1 100 ? 8.902 -8.931 -13.367 1.00 90.44 100 LYS A O 1
ATOM 803 N N . ASP A 1 101 ? 7.325 -7.388 -13.780 1.00 87.19 101 ASP A N 1
ATOM 804 C CA . ASP A 1 101 ? 7.911 -6.944 -15.047 1.00 87.19 101 ASP A CA 1
ATOM 805 C C . ASP A 1 101 ? 9.295 -6.308 -14.821 1.00 87.19 101 ASP A C 1
ATOM 807 O O . ASP A 1 101 ? 10.222 -6.611 -15.555 1.00 87.19 101 ASP A O 1
ATOM 811 N N . GLN A 1 102 ? 9.487 -5.508 -13.760 1.00 83.50 102 GLN A N 1
ATOM 812 C CA . GLN A 1 102 ? 10.812 -4.958 -13.435 1.00 83.50 102 GLN A CA 1
ATOM 813 C C . GLN A 1 102 ? 11.838 -6.045 -13.082 1.00 83.50 102 GLN A C 1
ATOM 815 O O . GLN A 1 102 ? 12.976 -5.954 -13.522 1.00 83.50 102 GLN A O 1
ATOM 820 N N . VAL A 1 103 ? 11.449 -7.051 -12.293 1.00 85.06 103 VAL A N 1
ATOM 821 C CA . VAL A 1 103 ? 12.341 -8.165 -11.923 1.00 85.06 103 VAL A CA 1
ATOM 822 C C . VAL A 1 103 ? 12.717 -8.997 -13.150 1.00 85.06 103 VAL A C 1
ATOM 824 O O . VAL A 1 103 ? 13.859 -9.418 -13.274 1.00 85.06 103 VAL A O 1
ATOM 827 N N . ALA A 1 104 ? 11.774 -9.212 -14.070 1.00 84.50 104 ALA A N 1
ATOM 828 C CA . ALA A 1 104 ? 12.034 -9.950 -15.301 1.00 84.50 104 ALA A CA 1
ATOM 829 C C . ALA A 1 104 ? 12.986 -9.205 -16.249 1.00 84.50 104 ALA A C 1
ATOM 831 O O . ALA A 1 104 ? 13.808 -9.847 -16.889 1.00 84.50 104 ALA A O 1
ATOM 832 N N . GLU A 1 105 ? 12.885 -7.876 -16.350 1.00 82.00 105 GLU A N 1
ATOM 833 C CA . GLU A 1 105 ? 13.828 -7.091 -17.157 1.00 82.00 105 GLU A CA 1
ATOM 834 C C . GLU A 1 105 ? 15.226 -7.061 -16.525 1.00 82.00 105 GLU A C 1
ATOM 836 O O . GLU A 1 105 ? 16.197 -7.266 -17.240 1.00 82.00 105 GLU A O 1
ATOM 841 N N . ALA A 1 106 ? 15.331 -6.925 -15.197 1.00 79.50 106 ALA A N 1
ATOM 842 C CA . ALA A 1 106 ? 16.622 -6.986 -14.504 1.00 79.50 106 ALA A CA 1
ATOM 843 C C . ALA A 1 106 ? 17.331 -8.340 -14.700 1.00 79.50 106 ALA A C 1
ATOM 845 O O . ALA A 1 106 ? 18.527 -8.373 -14.952 1.00 79.50 106 ALA A O 1
ATOM 846 N N . ALA A 1 107 ? 16.588 -9.452 -14.660 1.00 77.38 107 ALA A N 1
ATOM 847 C CA . ALA A 1 107 ? 17.154 -10.781 -14.903 1.00 77.38 107 ALA A CA 1
ATOM 848 C C . ALA A 1 107 ? 17.670 -10.959 -16.344 1.00 77.38 107 ALA A C 1
ATOM 850 O O . ALA A 1 107 ? 18.698 -11.588 -16.552 1.00 77.38 107 ALA A O 1
ATOM 851 N N . LYS A 1 108 ? 16.979 -10.390 -17.342 1.00 74.19 108 LYS A N 1
ATOM 852 C CA . LYS A 1 108 ? 17.440 -10.435 -18.740 1.00 74.19 108 LYS A CA 1
ATOM 853 C C . LYS A 1 108 ? 18.668 -9.565 -18.979 1.00 74.19 108 LYS A C 1
ATOM 855 O O . LYS A 1 108 ? 19.486 -9.917 -19.816 1.00 74.19 108 LYS A O 1
ATOM 860 N N . GLU A 1 109 ? 18.758 -8.417 -18.307 1.00 69.00 109 GLU A N 1
ATOM 861 C CA . GLU A 1 109 ? 19.948 -7.562 -18.361 1.00 69.00 109 GLU A CA 1
ATOM 862 C C . GLU A 1 109 ? 21.154 -8.297 -17.754 1.00 69.00 109 GLU A C 1
ATOM 864 O O . GLU A 1 109 ? 22.202 -8.338 -18.386 1.00 69.00 109 GLU A O 1
ATOM 869 N N . GLU A 1 110 ? 20.982 -8.980 -16.616 1.00 64.50 110 GLU A N 1
ATOM 870 C CA . GLU A 1 110 ? 22.032 -9.827 -16.024 1.00 64.50 110 GLU A CA 1
ATOM 871 C C . GLU A 1 110 ? 22.433 -11.006 -16.934 1.00 64.50 110 GLU A C 1
ATOM 873 O O . GLU A 1 110 ? 23.619 -11.299 -17.070 1.00 64.50 110 GLU A O 1
ATOM 878 N N . GLU A 1 111 ? 21.476 -11.675 -17.588 1.00 62.53 111 GLU A N 1
ATOM 879 C CA . GLU A 1 111 ? 21.767 -12.753 -18.550 1.00 62.53 111 GLU A CA 1
ATOM 880 C C . GLU A 1 111 ? 22.496 -12.234 -19.803 1.00 62.53 111 GLU A C 1
ATOM 882 O O . GLU A 1 111 ? 23.415 -12.886 -20.290 1.00 62.53 111 GLU A O 1
ATOM 887 N N . ALA A 1 112 ? 22.136 -11.050 -20.308 1.00 61.38 112 ALA A N 1
ATOM 888 C CA . ALA A 1 112 ? 22.778 -10.451 -21.478 1.00 61.38 112 ALA A CA 1
ATOM 889 C C . ALA A 1 112 ? 24.201 -9.945 -21.190 1.00 61.38 112 ALA A C 1
ATOM 891 O O . ALA A 1 112 ? 25.056 -10.027 -22.066 1.00 61.38 112 ALA A O 1
ATOM 892 N N . GLU A 1 113 ? 24.466 -9.443 -19.981 1.00 57.69 113 GLU A N 1
ATOM 893 C CA . GLU A 1 113 ? 25.819 -9.063 -19.550 1.00 57.69 113 GLU A CA 1
ATOM 894 C C . GLU A 1 113 ? 26.713 -10.290 -19.304 1.00 57.69 113 GLU A C 1
ATOM 896 O O . GLU A 1 113 ? 27.919 -10.215 -19.515 1.00 57.69 113 GLU A O 1
ATOM 901 N N . ALA A 1 114 ? 26.140 -11.433 -18.910 1.00 57.53 114 ALA A N 1
ATOM 902 C CA . ALA A 1 114 ? 26.888 -12.678 -18.731 1.00 57.53 114 ALA A CA 1
ATOM 903 C C . ALA A 1 114 ? 27.248 -13.380 -20.057 1.00 57.53 114 ALA A C 1
ATOM 905 O O . ALA A 1 114 ? 28.249 -14.090 -20.107 1.00 57.53 114 ALA A O 1
ATOM 906 N N . GLU A 1 115 ? 26.461 -13.198 -21.124 1.00 53.06 115 GLU A N 1
ATOM 907 C CA . GLU A 1 115 ? 26.754 -13.770 -22.451 1.00 53.06 115 GLU A CA 1
ATOM 908 C C . GLU A 1 115 ? 27.779 -12.952 -23.270 1.00 53.06 115 GLU A C 1
ATOM 910 O O . GLU A 1 115 ? 28.332 -13.487 -24.229 1.00 53.06 115 GLU A O 1
ATOM 915 N N . ASP A 1 116 ? 28.067 -11.692 -22.907 1.00 51.69 116 ASP A N 1
ATOM 916 C CA . ASP A 1 116 ? 29.032 -10.821 -23.619 1.00 51.69 116 ASP A CA 1
ATOM 917 C C . ASP A 1 116 ? 30.481 -10.949 -23.082 1.00 51.69 116 ASP A C 1
ATOM 919 O O . ASP A 1 116 ? 31.419 -10.450 -23.701 1.00 51.69 116 ASP A O 1
ATOM 923 N N . ASP A 1 117 ? 30.687 -11.652 -21.958 1.00 49.84 117 ASP A N 1
ATOM 924 C CA . ASP A 1 117 ? 32.014 -11.914 -21.359 1.00 49.84 117 ASP A CA 1
ATOM 925 C C . ASP A 1 117 ? 32.628 -13.272 -21.789 1.00 49.84 117 ASP A C 1
ATOM 927 O O . ASP A 1 117 ? 33.796 -13.543 -21.504 1.00 49.84 117 ASP A O 1
ATOM 931 N N . ASP A 1 118 ? 31.883 -14.121 -22.512 1.00 48.62 118 ASP A N 1
ATOM 932 C CA . ASP A 1 118 ? 32.319 -15.468 -22.941 1.00 48.62 118 ASP A CA 1
ATOM 933 C C . ASP A 1 118 ? 32.958 -15.509 -24.357 1.00 48.62 118 ASP A C 1
ATOM 935 O O . ASP A 1 118 ? 33.291 -16.590 -24.848 1.00 48.62 118 ASP A O 1
ATOM 939 N N . ASP A 1 119 ? 33.188 -14.359 -25.017 1.00 52.19 119 ASP A N 1
ATOM 940 C CA . ASP A 1 119 ? 33.816 -14.272 -26.359 1.00 52.19 119 ASP A CA 1
ATOM 941 C C . ASP A 1 119 ? 35.187 -13.563 -26.366 1.00 52.19 119 ASP A C 1
ATOM 943 O O . ASP A 1 119 ? 35.514 -12.794 -27.270 1.00 52.19 119 ASP A O 1
ATOM 947 N N . MET A 1 120 ? 36.028 -13.821 -25.357 1.00 55.91 120 MET A N 1
ATOM 948 C CA . MET A 1 120 ? 37.435 -13.388 -25.356 1.00 55.91 120 MET A CA 1
ATOM 949 C C . MET A 1 120 ? 38.393 -14.534 -25.010 1.00 55.91 120 MET A C 1
ATOM 951 O O . MET A 1 120 ? 39.158 -14.453 -24.050 1.00 55.91 120 MET A O 1
ATOM 955 N N . ASP A 1 121 ? 38.414 -15.581 -25.843 1.00 52.03 121 ASP A N 1
ATOM 956 C CA . ASP A 1 121 ? 39.557 -16.502 -25.900 1.00 52.03 121 ASP A CA 1
ATOM 957 C C . ASP A 1 121 ? 40.076 -16.675 -27.340 1.00 52.03 121 ASP A C 1
ATOM 959 O O . ASP A 1 121 ? 39.545 -17.422 -28.165 1.00 52.03 121 ASP A O 1
ATOM 963 N N . GLY A 1 122 ? 41.135 -15.919 -27.646 1.00 44.28 122 GLY A N 1
ATOM 964 C CA . GLY A 1 122 ? 41.783 -15.843 -28.955 1.00 44.28 122 GLY A CA 1
ATOM 965 C C . GLY A 1 122 ? 43.160 -15.163 -28.911 1.00 44.28 122 GLY A C 1
ATOM 966 O O . GLY A 1 122 ? 43.358 -14.158 -29.581 1.00 44.28 122 GLY A O 1
ATOM 967 N N . PHE A 1 123 ? 44.074 -15.688 -28.079 1.00 38.75 123 PHE A N 1
ATOM 968 C CA . PHE A 1 123 ? 45.553 -15.772 -28.233 1.00 38.75 123 PHE A CA 1
ATOM 969 C C . PHE A 1 123 ? 46.179 -15.038 -29.457 1.00 38.75 123 PHE A C 1
ATOM 971 O O . PHE A 1 123 ? 45.744 -15.272 -30.579 1.00 38.75 123 PHE A O 1
ATOM 978 N N . GLN A 1 124 ? 47.289 -14.285 -29.459 1.00 46.75 124 GLN A N 1
ATOM 979 C CA . GLN A 1 124 ? 48.335 -13.799 -28.542 1.00 46.75 124 GLN A CA 1
ATOM 980 C C . GLN A 1 124 ? 49.216 -12.855 -29.405 1.00 46.75 124 GLN A C 1
ATOM 982 O O . GLN A 1 124 ? 49.507 -13.225 -30.542 1.00 46.75 124 GLN A O 1
ATOM 987 N N . THR A 1 125 ? 49.757 -11.755 -28.873 1.00 37.16 125 THR A N 1
ATOM 988 C CA . THR A 1 125 ? 51.126 -11.312 -29.221 1.00 37.16 125 THR A CA 1
ATOM 989 C C . THR A 1 125 ? 51.773 -10.657 -28.008 1.00 37.16 125 THR A C 1
ATOM 991 O O . THR 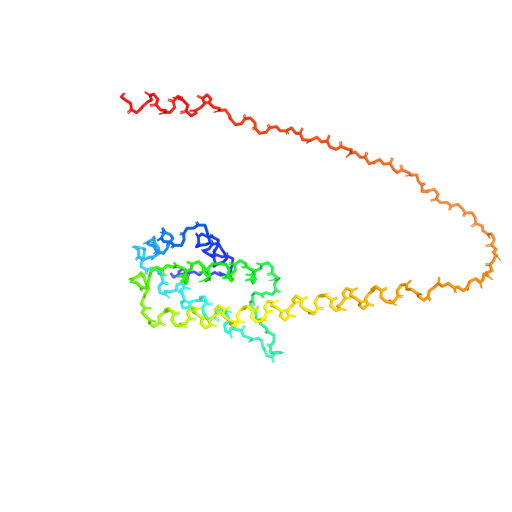A 1 125 ? 51.333 -9.607 -27.548 1.00 37.16 125 THR A O 1
ATOM 994 N N . ASP A 1 126 ? 52.783 -11.366 -27.519 1.00 45.19 126 ASP A N 1
ATOM 995 C CA . ASP A 1 126 ? 53.921 -10.936 -26.712 1.00 45.19 126 ASP A CA 1
ATOM 996 C C . ASP A 1 126 ? 54.494 -9.598 -27.212 1.00 45.19 126 ASP A C 1
ATOM 998 O O . ASP A 1 126 ? 54.727 -9.464 -28.412 1.00 45.19 126 ASP A O 1
ATOM 1002 N N . ASP A 1 127 ? 54.655 -8.620 -26.321 1.00 41.72 127 ASP A N 1
ATOM 1003 C CA . ASP A 1 127 ? 55.856 -7.781 -26.246 1.00 41.72 127 ASP A CA 1
ATOM 1004 C C . ASP A 1 127 ? 55.818 -6.939 -24.956 1.00 41.72 127 ASP A C 1
ATOM 1006 O O . ASP A 1 127 ? 54.789 -6.404 -24.535 1.00 41.72 127 ASP A O 1
ATOM 1010 N N . GLU A 1 128 ? 56.978 -6.926 -24.318 1.00 47.25 128 GLU A N 1
ATOM 1011 C CA . GLU A 1 128 ? 57.333 -6.494 -22.971 1.00 47.25 128 GLU A CA 1
ATOM 1012 C C . GLU A 1 128 ? 57.105 -4.982 -22.737 1.00 47.25 128 GLU A C 1
ATOM 1014 O O . GLU A 1 128 ? 57.274 -4.179 -23.651 1.00 47.25 128 GLU A O 1
ATOM 1019 N N . ASP A 1 129 ? 56.708 -4.581 -21.519 1.00 45.50 129 ASP A N 1
ATOM 1020 C CA . ASP A 1 129 ? 57.516 -3.682 -20.666 1.00 45.50 129 ASP A CA 1
ATOM 1021 C C . ASP A 1 129 ? 56.728 -3.053 -19.492 1.00 45.50 129 ASP A C 1
ATOM 1023 O O . ASP A 1 129 ? 55.799 -2.264 -19.651 1.00 45.50 129 ASP A O 1
ATOM 1027 N N . GLU A 1 130 ? 57.190 -3.445 -18.302 1.00 42.38 130 GLU A N 1
ATOM 1028 C CA . GLU A 1 130 ? 57.450 -2.666 -17.083 1.00 42.38 130 GLU A CA 1
ATOM 1029 C C . GLU A 1 130 ? 56.400 -1.747 -16.414 1.00 42.38 130 GLU A C 1
ATOM 1031 O O . GLU A 1 130 ? 56.021 -0.673 -16.874 1.00 42.38 130 GLU A O 1
ATOM 1036 N N . ASP A 1 131 ? 56.175 -2.138 -15.152 1.00 40.16 131 ASP A N 1
ATOM 1037 C CA . ASP A 1 131 ? 56.124 -1.316 -13.939 1.00 40.16 131 ASP A CA 1
ATOM 1038 C C . ASP A 1 131 ? 54.819 -0.625 -13.528 1.00 40.16 131 ASP A C 1
ATOM 1040 O O . ASP A 1 131 ? 54.345 0.347 -14.113 1.00 40.16 131 ASP A O 1
ATOM 1044 N N . GLY A 1 132 ? 54.305 -1.062 -12.367 1.00 39.44 132 GLY A N 1
ATOM 1045 C CA . GLY A 1 132 ? 53.256 -0.316 -11.679 1.00 39.44 132 GLY A CA 1
ATOM 1046 C C . GLY A 1 132 ? 52.549 -0.922 -10.467 1.00 39.44 132 GLY A C 1
ATOM 1047 O O . GLY A 1 132 ? 51.476 -0.433 -10.150 1.00 39.44 132 GLY A O 1
ATOM 1048 N N . ASN A 1 133 ? 53.111 -1.928 -9.788 1.00 42.25 133 ASN A N 1
ATOM 1049 C CA . ASN A 1 133 ? 52.861 -2.255 -8.370 1.00 42.25 133 ASN A CA 1
ATOM 1050 C C . ASN A 1 133 ? 51.384 -2.322 -7.892 1.00 42.25 133 ASN A C 1
ATOM 1052 O O . ASN A 1 133 ? 50.850 -1.371 -7.319 1.00 42.25 133 ASN A O 1
ATOM 1056 N N . VAL A 1 134 ? 50.762 -3.496 -8.035 1.00 47.22 134 VAL A N 1
ATOM 1057 C CA . VAL A 1 134 ? 49.558 -3.884 -7.281 1.00 47.22 134 VAL A CA 1
ATOM 1058 C C . VAL A 1 134 ? 50.016 -4.596 -6.010 1.00 47.22 134 VAL A C 1
ATOM 1060 O O . VAL A 1 134 ? 50.367 -5.773 -6.063 1.00 47.22 134 VAL A O 1
ATOM 1063 N N . ASP A 1 135 ? 50.034 -3.881 -4.884 1.00 46.62 135 ASP A N 1
ATOM 1064 C CA . ASP A 1 135 ? 50.250 -4.497 -3.572 1.00 46.62 135 ASP A CA 1
ATOM 1065 C C . ASP A 1 135 ? 48.899 -4.862 -2.937 1.00 46.62 135 ASP A C 1
ATOM 1067 O O . ASP A 1 135 ? 48.101 -4.018 -2.527 1.00 46.62 135 ASP A O 1
ATOM 1071 N N . ASP A 1 136 ? 48.642 -6.162 -3.026 1.00 44.47 136 ASP A N 1
ATOM 1072 C CA . ASP A 1 136 ? 47.937 -7.067 -2.124 1.00 44.47 136 ASP A CA 1
ATOM 1073 C C . ASP A 1 136 ? 47.182 -6.471 -0.902 1.00 44.47 136 ASP A C 1
ATOM 1075 O O . ASP A 1 136 ? 47.745 -5.960 0.060 1.00 44.47 136 ASP A O 1
ATOM 1079 N N . LYS A 1 137 ? 45.870 -6.739 -0.882 1.00 49.12 137 LYS A N 1
ATOM 1080 C CA . LYS A 1 137 ? 45.244 -7.612 0.131 1.00 49.12 137 LYS A CA 1
ATOM 1081 C C . LYS A 1 137 ? 45.379 -7.233 1.610 1.00 49.12 137 LYS A C 1
ATOM 1083 O O . LYS A 1 137 ? 46.273 -7.691 2.312 1.00 49.12 137 LYS A O 1
ATOM 1088 N N . GLU A 1 138 ? 44.285 -6.692 2.149 1.00 41.66 138 GLU A N 1
ATOM 1089 C CA . GLU A 1 138 ? 43.868 -7.048 3.509 1.00 41.66 138 GLU A CA 1
ATOM 1090 C C . GLU A 1 138 ? 42.347 -7.247 3.599 1.00 41.66 138 GLU A C 1
ATOM 1092 O O . GLU A 1 138 ? 41.549 -6.324 3.747 1.00 41.66 138 GLU A O 1
ATOM 1097 N N . MET A 1 139 ? 41.952 -8.517 3.490 1.00 54.81 139 MET A N 1
ATOM 1098 C CA . MET A 1 139 ? 40.680 -9.038 3.985 1.00 54.81 139 MET A CA 1
ATOM 1099 C C . MET A 1 139 ? 40.695 -8.985 5.519 1.00 54.81 139 MET A C 1
ATOM 1101 O O . MET A 1 139 ? 41.237 -9.878 6.169 1.00 54.81 139 MET A O 1
ATOM 1105 N N . GLY A 1 140 ? 40.078 -7.951 6.088 1.00 41.94 140 GLY A N 1
ATOM 1106 C CA . GLY A 1 140 ? 39.759 -7.859 7.511 1.00 41.94 140 GLY A CA 1
ATOM 1107 C C . GLY A 1 140 ? 38.474 -8.620 7.837 1.00 41.94 140 GLY A C 1
ATOM 1108 O O . GLY A 1 140 ? 37.368 -8.152 7.581 1.00 41.94 140 GLY A O 1
ATOM 1109 N N . ILE A 1 141 ? 38.652 -9.816 8.382 1.00 44.50 141 ILE A N 1
ATOM 1110 C CA . ILE A 1 141 ? 37.634 -10.750 8.865 1.00 44.50 141 ILE A CA 1
ATOM 1111 C C . ILE A 1 141 ? 36.906 -10.181 10.101 1.00 44.50 141 ILE A C 1
ATOM 1113 O O . ILE A 1 141 ? 37.541 -9.644 11.000 1.00 44.50 141 ILE A O 1
ATOM 1117 N N . LEU A 1 142 ? 35.579 -10.355 10.107 1.00 48.28 142 LEU A N 1
ATOM 1118 C CA . LEU A 1 142 ? 34.633 -10.509 11.227 1.00 48.28 142 LEU A CA 1
ATOM 1119 C C . LEU A 1 142 ? 34.988 -9.887 12.593 1.00 48.28 142 LEU A C 1
ATOM 1121 O O . LEU A 1 142 ? 35.832 -10.395 13.328 1.00 48.28 142 LEU A O 1
A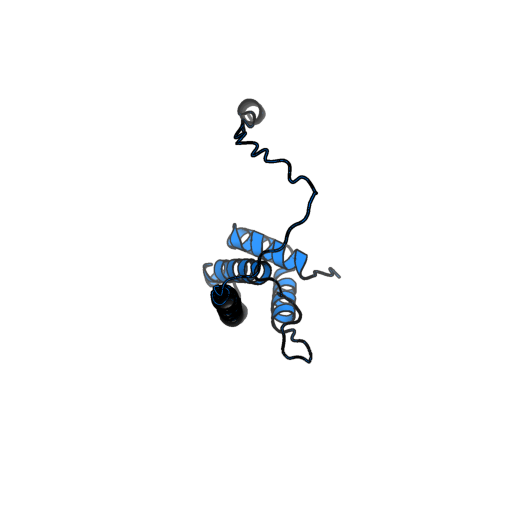TOM 1125 N N . ALA A 1 143 ? 34.154 -8.936 13.015 1.00 45.00 143 ALA A N 1
ATOM 1126 C CA . ALA A 1 143 ? 33.801 -8.768 14.420 1.00 45.00 143 ALA A CA 1
ATOM 1127 C C . ALA A 1 143 ? 32.271 -8.697 14.539 1.00 45.00 143 ALA A C 1
ATOM 1129 O O . ALA A 1 143 ? 31.652 -7.640 14.445 1.00 45.00 143 ALA A O 1
ATOM 1130 N N . GLU A 1 144 ? 31.676 -9.880 14.672 1.00 54.22 144 GLU A N 1
ATOM 1131 C CA . GLU A 1 144 ? 30.451 -10.090 15.433 1.00 54.22 144 GLU A CA 1
ATOM 1132 C C . GLU A 1 144 ? 30.788 -9.813 16.906 1.00 54.22 144 GLU A C 1
ATOM 1134 O O . GLU A 1 144 ? 31.537 -10.568 17.516 1.00 54.22 144 GLU A O 1
ATOM 1139 N N . ASP A 1 145 ? 30.298 -8.696 17.435 1.00 42.47 145 ASP A N 1
ATOM 1140 C CA . ASP A 1 145 ? 30.221 -8.379 18.867 1.00 42.47 145 ASP A CA 1
ATOM 1141 C C . ASP A 1 145 ? 29.243 -7.191 18.942 1.00 42.47 145 ASP A C 1
ATOM 1143 O O . ASP A 1 145 ? 29.440 -6.184 18.267 1.00 42.47 145 ASP A O 1
ATOM 1147 N N . GLY A 1 146 ? 28.089 -7.204 19.592 1.00 47.34 146 GLY A N 1
ATOM 1148 C CA . GLY A 1 146 ? 27.606 -7.959 20.732 1.00 47.34 146 GLY A CA 1
ATOM 1149 C C . GLY A 1 146 ? 26.491 -7.073 21.295 1.00 47.34 146 GLY A C 1
ATOM 1150 O O . GLY A 1 146 ? 26.759 -6.120 22.023 1.00 47.34 146 GLY A O 1
ATOM 1151 N N . ASP A 1 147 ? 25.248 -7.289 20.853 1.00 46.41 147 ASP A N 1
ATOM 1152 C CA . ASP A 1 147 ? 24.080 -6.562 21.364 1.00 46.41 147 ASP A CA 1
ATOM 1153 C C . ASP A 1 147 ? 23.713 -7.132 22.738 1.00 46.41 147 ASP A C 1
ATOM 1155 O O . ASP A 1 147 ? 22.869 -8.017 22.871 1.00 46.41 147 ASP A O 1
ATOM 1159 N N . GLU A 1 148 ? 24.402 -6.659 23.775 1.00 52.25 148 GLU A N 1
ATOM 1160 C CA . GLU A 1 148 ? 24.004 -6.880 25.161 1.00 52.25 148 GLU A CA 1
ATOM 1161 C C . GLU A 1 148 ? 23.254 -5.637 25.657 1.00 52.25 148 GLU A C 1
ATOM 1163 O O . GLU A 1 148 ? 23.736 -4.844 26.464 1.00 52.25 148 GLU A O 1
ATOM 1168 N N . ALA A 1 149 ? 22.045 -5.432 25.126 1.00 53.62 149 ALA A N 1
ATOM 1169 C CA . ALA A 1 149 ? 21.118 -4.448 25.662 1.00 53.62 149 ALA A CA 1
ATOM 1170 C C . ALA A 1 149 ? 20.779 -4.796 27.125 1.00 53.62 149 ALA A C 1
ATOM 1172 O O . ALA A 1 149 ? 20.186 -5.834 27.431 1.00 53.62 149 ALA A O 1
ATOM 1173 N N . ASP A 1 150 ? 21.164 -3.893 28.029 1.00 58.47 150 ASP A N 1
ATOM 1174 C CA . ASP A 1 150 ? 21.026 -3.950 29.484 1.00 58.47 150 ASP A CA 1
ATOM 1175 C C . ASP A 1 150 ? 19.660 -4.467 29.979 1.00 58.47 150 ASP A C 1
ATOM 1177 O O . ASP A 1 150 ? 18.728 -3.704 30.262 1.00 58.47 150 ASP A O 1
ATOM 1181 N N . THR A 1 151 ? 19.572 -5.770 30.245 1.00 60.31 151 THR A N 1
ATOM 1182 C CA . THR A 1 151 ? 18.462 -6.407 30.986 1.00 60.31 151 THR A CA 1
ATOM 1183 C C . THR A 1 151 ? 18.253 -5.813 32.393 1.00 60.31 151 THR A C 1
ATOM 1185 O O . THR A 1 151 ? 17.185 -5.962 32.997 1.00 60.31 151 THR A O 1
ATOM 1188 N N . LEU A 1 152 ? 19.242 -5.074 32.907 1.00 58.12 152 LEU A N 1
ATOM 1189 C CA . LEU A 1 152 ? 19.188 -4.316 34.159 1.00 58.12 152 LEU A CA 1
ATOM 1190 C C . LEU A 1 152 ? 18.279 -3.078 34.091 1.00 58.12 152 LEU A C 1
ATOM 1192 O O . LEU A 1 152 ? 17.647 -2.738 35.095 1.00 58.12 152 LEU A O 1
ATOM 1196 N N . THR A 1 153 ? 18.167 -2.418 32.933 1.00 60.78 153 THR A N 1
ATOM 1197 C CA . THR A 1 153 ? 17.302 -1.231 32.777 1.00 60.78 153 THR A CA 1
ATOM 1198 C C . THR A 1 153 ? 15.819 -1.608 32.744 1.00 60.78 153 THR A C 1
ATOM 1200 O O . THR A 1 153 ? 14.998 -0.932 33.366 1.00 60.78 153 THR A O 1
ATOM 1203 N N . LEU A 1 154 ? 15.481 -2.747 32.130 1.00 60.78 154 LEU A N 1
ATOM 1204 C CA . LEU A 1 154 ? 14.110 -3.262 32.061 1.00 60.78 154 LEU A CA 1
ATOM 1205 C C . LEU A 1 154 ? 13.570 -3.702 33.431 1.00 60.78 154 LEU A C 1
ATOM 1207 O O . LEU A 1 154 ? 12.408 -3.444 33.744 1.00 60.78 154 LEU A O 1
ATOM 1211 N N . ARG A 1 155 ? 14.406 -4.306 34.291 1.00 61.81 155 ARG A N 1
ATOM 1212 C CA . ARG A 1 155 ? 13.990 -4.690 35.656 1.00 61.81 155 ARG A CA 1
ATOM 1213 C C . ARG A 1 155 ? 13.718 -3.488 36.560 1.00 61.81 155 ARG A C 1
ATOM 1215 O O . ARG A 1 155 ? 12.732 -3.501 37.289 1.00 61.81 155 ARG A O 1
ATOM 1222 N N . LYS A 1 156 ? 14.529 -2.427 36.476 1.00 63.00 156 LYS A N 1
ATOM 1223 C CA . LYS A 1 156 ? 14.316 -1.208 37.280 1.00 63.00 156 LYS A CA 1
ATOM 1224 C C . LYS A 1 156 ? 13.041 -0.449 36.910 1.00 63.00 156 LYS A C 1
ATOM 1226 O O . LYS A 1 156 ? 12.449 0.182 37.780 1.00 63.00 156 LYS A O 1
ATOM 1231 N N . LEU A 1 157 ? 12.602 -0.522 35.652 1.00 61.72 157 LEU A N 1
ATOM 1232 C CA . LEU A 1 157 ? 11.332 0.075 35.231 1.00 61.72 157 LEU A CA 1
ATOM 1233 C C . LEU A 1 157 ? 10.120 -0.726 35.726 1.00 61.72 157 LEU A C 1
ATOM 1235 O O . LEU A 1 157 ? 9.093 -0.130 36.032 1.00 61.72 157 LEU A O 1
ATOM 1239 N N . ALA A 1 158 ? 10.240 -2.050 35.864 1.00 65.25 158 ALA A N 1
ATOM 1240 C CA . ALA A 1 158 ? 9.158 -2.887 36.384 1.00 65.25 158 ALA A CA 1
ATOM 1241 C C . ALA A 1 158 ? 8.903 -2.673 37.890 1.00 65.25 158 ALA A C 1
ATOM 1243 O O . ALA A 1 158 ? 7.759 -2.741 38.329 1.00 65.25 158 ALA A O 1
ATOM 1244 N N . GLU A 1 159 ? 9.939 -2.364 38.676 1.00 61.88 159 GLU A N 1
ATOM 1245 C CA . GLU A 1 159 ? 9.803 -2.107 40.121 1.00 61.88 159 GLU A CA 1
ATOM 1246 C C . GLU A 1 159 ? 9.278 -0.701 40.460 1.00 61.88 159 GLU A C 1
ATOM 1248 O O . GLU A 1 159 ? 8.790 -0.490 41.565 1.00 61.88 159 GLU A O 1
ATOM 1253 N N . GLN A 1 160 ? 9.315 0.260 39.528 1.00 57.94 160 GLN A N 1
ATOM 1254 C CA . GLN A 1 160 ? 8.754 1.608 39.737 1.00 57.94 160 GLN A CA 1
ATOM 1255 C C . GLN A 1 160 ? 7.242 1.710 39.457 1.00 57.94 160 GLN A C 1
ATOM 1257 O O . GLN A 1 160 ? 6.680 2.801 39.548 1.00 57.94 160 GLN A O 1
ATOM 1262 N N . VAL A 1 161 ? 6.578 0.597 39.121 1.00 52.09 161 VAL A N 1
ATOM 1263 C CA . VAL A 1 161 ? 5.139 0.547 38.787 1.00 52.09 161 VAL A CA 1
ATOM 1264 C C . VAL A 1 161 ? 4.333 -0.274 39.816 1.00 52.09 161 VAL A C 1
ATOM 1266 O O . VAL A 1 161 ? 3.222 -0.714 39.532 1.00 52.09 161 VAL A O 1
ATOM 1269 N N . CYS A 1 162 ? 4.855 -0.467 41.031 1.00 43.38 162 CYS A N 1
ATOM 1270 C CA . CYS A 1 162 ? 4.093 -0.999 42.170 1.00 43.38 162 CYS A CA 1
ATOM 1271 C C . CYS A 1 162 ? 3.962 0.041 43.283 1.00 43.38 162 CYS A C 1
ATOM 1273 O O . CYS A 1 162 ? 5.000 0.616 43.678 1.00 43.38 162 CYS A O 1
#

pLDDT: mean 74.63, std 18.56, range [37.16, 95.69]

Foldseek 3Di:
DDDDDLVVLLVLLQVLLVPVVVSLVVCVVVVCNVVSLVVVLVQLPDADPVRHRPPPPDLVSLVSNLSSLVSVLPDDPVSDDPVSNVSSVVSSVVSVVVSVVVVVVVVVVVVVVVVVVPPPDDDDDDDDDDDDDDDDDDDDDDDPDDPPDDPVVVVVVVVVPD

Secondary structure (DSSP, 8-state):
-----HHHHHHHHHHHHHHHHHHHHHHHHTT-HHHHHHHHHHHHH-B-TTSSBSS--SHHHHHHHHHHHHHHHTS-GGGS-HHHHHHHHHHHHHHHHHHHHHHHHHHHHHHHHHHSSS--------------------------------HHHHHHHHHTT-

Radius of gyration: 25.85 Å; chains: 1; bounding box: 74×38×71 Å

Sequence (162 aa):
LFKLDLNELLFISYALYYNAALTLSILQKLGVASEIFHLWFFLLQQVKKSGLRANFKREHEKKVCCLGLISLLALPADLLPGEALGRVFRATLDLLVAYKDQVAEAAKEEEAEAEDDDDMDGFQTDDEDEDGNVDDKEMGILAEDGDEADTLTLRKLAEQVC

Organism: NCBI:txid97028